Protein AF-A0A847FXC8-F1 (afdb_monomer)

Structure (mmCIF, N/CA/C/O backbone):
data_AF-A0A847FXC8-F1
#
_entry.id   AF-A0A847FXC8-F1
#
loop_
_atom_site.group_PDB
_atom_site.id
_atom_site.type_symbol
_atom_site.label_atom_id
_atom_site.label_alt_id
_atom_site.label_comp_id
_atom_site.label_asym_id
_atom_site.label_entity_id
_atom_site.label_seq_id
_atom_site.pdbx_PDB_ins_code
_atom_site.Cartn_x
_atom_site.Cartn_y
_atom_site.Cartn_z
_atom_site.occupancy
_atom_site.B_iso_or_equiv
_atom_site.auth_seq_id
_atom_site.auth_comp_id
_atom_site.auth_asym_id
_atom_site.auth_atom_id
_atom_site.pdbx_PDB_model_num
ATOM 1 N N . MET A 1 1 ? -12.810 2.278 -0.268 1.00 79.56 1 MET A N 1
ATOM 2 C CA . MET A 1 1 ? -11.957 2.961 -1.265 1.00 79.56 1 MET A CA 1
ATOM 3 C C . MET A 1 1 ? -10.796 3.685 -0.591 1.00 79.56 1 MET A C 1
ATOM 5 O O . MET A 1 1 ? -11.018 4.278 0.457 1.00 79.56 1 MET A O 1
ATOM 9 N N . VAL A 1 2 ? -9.585 3.618 -1.155 1.00 85.75 2 VAL A N 1
ATOM 10 C CA . VAL A 1 2 ? -8.361 4.348 -0.768 1.00 85.75 2 VAL A CA 1
ATOM 11 C C . VAL A 1 2 ? -7.643 4.861 -2.014 1.00 85.75 2 VAL A C 1
ATOM 13 O O . VAL A 1 2 ? -7.583 4.169 -3.032 1.00 85.75 2 VAL A O 1
ATOM 16 N N . GLN A 1 3 ? -7.097 6.077 -1.945 1.00 88.88 3 GLN A N 1
ATOM 17 C CA . GLN A 1 3 ? -6.269 6.629 -3.017 1.00 88.88 3 GLN A CA 1
ATOM 18 C C . GLN A 1 3 ? -4.795 6.345 -2.726 1.00 88.88 3 GLN A C 1
ATOM 20 O O . GLN A 1 3 ? -4.249 6.822 -1.733 1.00 88.88 3 GLN A O 1
ATOM 25 N N . VAL A 1 4 ? -4.131 5.622 -3.622 1.00 88.94 4 VAL A N 1
ATOM 26 C CA . VAL A 1 4 ? -2.702 5.328 -3.518 1.00 88.94 4 VAL A CA 1
ATOM 27 C C . VAL A 1 4 ? -1.946 6.130 -4.568 1.00 88.94 4 VAL A C 1
ATOM 29 O O . VAL A 1 4 ? -2.323 6.193 -5.742 1.00 88.94 4 VAL A O 1
ATOM 32 N N . ARG A 1 5 ? -0.861 6.766 -4.123 1.00 90.31 5 ARG A N 1
ATOM 33 C CA . 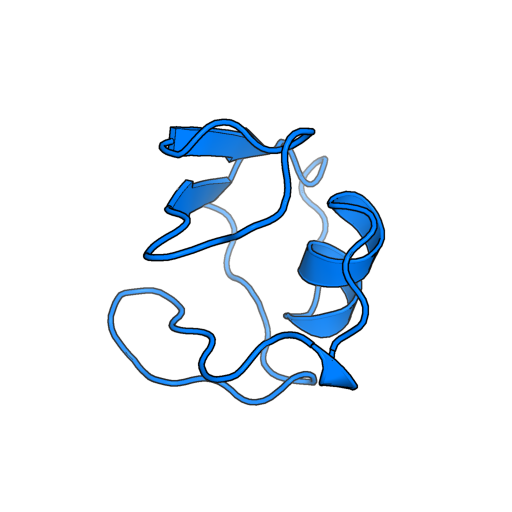ARG A 1 5 ? 0.063 7.510 -4.978 1.00 90.31 5 ARG A CA 1
ATOM 34 C C . ARG A 1 5 ? 1.429 6.866 -4.910 1.00 90.31 5 ARG A C 1
ATOM 36 O O . ARG A 1 5 ? 1.968 6.673 -3.822 1.00 90.31 5 ARG A O 1
ATOM 43 N N . VAL A 1 6 ? 1.976 6.564 -6.076 1.00 88.94 6 VAL A N 1
ATOM 44 C CA . VAL A 1 6 ? 3.261 5.890 -6.214 1.00 88.94 6 VAL A CA 1
ATOM 45 C C . VAL A 1 6 ? 4.275 6.887 -6.771 1.00 88.94 6 VAL A C 1
ATOM 47 O O . VAL A 1 6 ? 4.042 7.521 -7.800 1.00 88.94 6 VAL A O 1
ATOM 50 N N . TYR A 1 7 ? 5.400 7.042 -6.076 1.00 86.00 7 TYR A N 1
ATOM 51 C CA . TYR A 1 7 ? 6.463 7.984 -6.428 1.00 86.00 7 TYR A CA 1
ATOM 52 C C . TYR A 1 7 ? 7.758 7.233 -6.709 1.00 86.00 7 TYR A C 1
ATOM 54 O O . TYR A 1 7 ? 8.129 6.359 -5.932 1.00 86.00 7 TYR A O 1
ATOM 62 N N . ASN A 1 8 ? 8.462 7.618 -7.780 1.00 80.38 8 ASN A N 1
ATOM 63 C CA . ASN A 1 8 ? 9.763 7.052 -8.167 1.00 80.38 8 ASN A CA 1
ATOM 64 C C . ASN A 1 8 ? 9.789 5.513 -8.223 1.00 80.38 8 ASN A C 1
ATOM 66 O O . ASN A 1 8 ? 10.817 4.908 -7.935 1.00 80.38 8 ASN A O 1
ATOM 70 N N . ALA A 1 9 ? 8.662 4.883 -8.552 1.00 75.00 9 ALA A N 1
ATOM 71 C CA . ALA A 1 9 ? 8.603 3.438 -8.673 1.00 75.00 9 ALA A CA 1
ATOM 72 C C . ALA A 1 9 ? 9.165 2.972 -10.011 1.00 75.00 9 ALA A C 1
ATOM 74 O O . ALA A 1 9 ? 8.841 3.531 -11.058 1.00 75.00 9 ALA A O 1
ATOM 75 N N . GLU A 1 10 ? 9.931 1.888 -9.956 1.00 80.12 10 GLU A N 1
ATOM 76 C CA . GLU A 1 10 ? 10.335 1.103 -11.127 1.00 80.12 10 GLU A CA 1
ATOM 77 C C . GLU A 1 10 ? 9.318 -0.017 -11.436 1.00 80.12 10 GLU A C 1
ATOM 79 O O . GLU A 1 10 ? 9.524 -0.828 -12.334 1.00 80.12 10 GLU A O 1
ATOM 84 N N . TRP A 1 11 ? 8.195 -0.062 -10.707 1.00 85.94 11 TRP A N 1
ATOM 85 C CA . TRP A 1 11 ? 7.126 -1.042 -10.895 1.00 85.94 11 TRP A CA 1
ATOM 86 C C . TRP A 1 11 ? 6.268 -0.701 -12.120 1.00 85.94 11 TRP A C 1
ATOM 88 O O . TRP A 1 11 ? 5.319 0.080 -12.035 1.00 85.94 11 TRP A O 1
ATOM 98 N N . GLU A 1 12 ? 6.584 -1.318 -13.260 1.00 83.75 12 GLU A N 1
ATOM 99 C CA . GLU A 1 12 ? 5.894 -1.101 -14.543 1.00 83.75 12 GLU A CA 1
ATOM 100 C C . GLU A 1 12 ? 4.386 -1.414 -14.498 1.00 83.75 12 GLU A C 1
ATOM 102 O O . GLU A 1 12 ? 3.615 -0.874 -15.293 1.00 83.75 12 GLU A O 1
ATOM 107 N N . HIS A 1 13 ? 3.949 -2.277 -13.573 1.00 84.38 13 HIS A N 1
ATOM 108 C CA . HIS A 1 13 ? 2.552 -2.697 -13.440 1.00 84.38 13 HIS A CA 1
ATOM 109 C C . HIS A 1 13 ? 1.672 -1.724 -12.646 1.00 84.38 13 HIS A C 1
ATOM 111 O O . HIS A 1 13 ? 0.452 -1.893 -12.640 1.00 84.38 13 HIS A O 1
ATOM 117 N N . LEU A 1 14 ? 2.251 -0.714 -11.986 1.00 85.81 14 LEU A N 1
ATOM 118 C CA . LEU A 1 14 ? 1.505 0.225 -11.149 1.00 85.81 14 LEU A CA 1
ATOM 119 C C . LEU A 1 14 ? 1.330 1.584 -11.820 1.00 85.81 14 LEU A C 1
ATOM 121 O O . LEU A 1 14 ? 2.284 2.268 -12.187 1.00 85.81 14 LEU A O 1
ATOM 125 N N . ALA A 1 15 ? 0.074 2.022 -11.907 1.00 84.31 15 ALA A N 1
ATOM 126 C CA . ALA A 1 15 ? -0.231 3.394 -12.276 1.00 84.31 15 ALA A CA 1
ATOM 127 C C . ALA A 1 15 ? 0.177 4.357 -11.138 1.0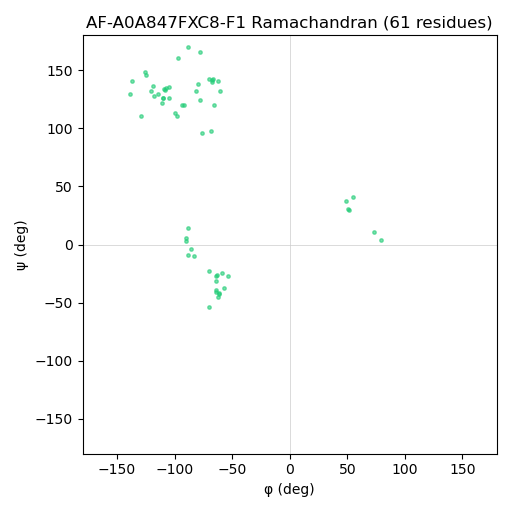0 84.31 15 ALA A C 1
ATOM 129 O O . ALA A 1 15 ? -0.043 4.048 -9.967 1.00 84.31 15 ALA A O 1
ATOM 130 N N . PRO A 1 16 ? 0.698 5.560 -11.448 1.00 82.81 16 PRO A N 1
ATOM 131 C CA . PRO A 1 16 ? 1.157 6.503 -10.425 1.00 82.81 16 PRO A CA 1
ATOM 132 C C . PRO A 1 16 ? 0.046 7.008 -9.493 1.00 82.81 16 PRO A C 1
ATOM 134 O O . PRO A 1 16 ? 0.323 7.399 -8.361 1.00 82.81 16 PRO A O 1
ATOM 137 N N . ASN A 1 17 ? -1.203 7.012 -9.960 1.00 86.19 17 ASN A N 1
ATOM 138 C CA . ASN A 1 17 ? -2.382 7.329 -9.163 1.00 86.19 17 ASN A CA 1
ATOM 139 C C . ASN A 1 17 ? -3.390 6.206 -9.365 1.00 86.19 17 ASN A C 1
ATOM 141 O O . ASN A 1 17 ? -3.944 6.075 -10.457 1.00 86.19 17 ASN A O 1
ATOM 145 N N . LEU A 1 18 ? -3.612 5.414 -8.326 1.00 88.06 18 LEU A N 1
ATOM 146 C CA . LEU A 1 18 ? -4.538 4.294 -8.366 1.00 88.06 18 LEU A CA 1
ATOM 147 C C . LEU A 1 18 ? -5.545 4.408 -7.228 1.00 88.06 18 LEU A C 1
ATOM 149 O O . LEU A 1 18 ? -5.266 4.940 -6.152 1.00 88.06 18 LEU A O 1
ATOM 153 N N . GLU A 1 19 ? -6.737 3.918 -7.508 1.00 87.12 19 GLU A N 1
ATOM 154 C CA . GLU A 1 19 ? -7.832 3.838 -6.564 1.00 87.12 19 GLU A CA 1
ATOM 155 C C . GLU A 1 19 ? -8.048 2.364 -6.258 1.00 87.12 19 GLU A C 1
ATOM 157 O O . GLU A 1 19 ? -8.244 1.561 -7.171 1.00 87.12 19 GLU A O 1
ATOM 162 N N . LEU A 1 20 ? -7.942 2.006 -4.984 1.00 84.06 20 LEU A N 1
ATOM 163 C CA . LEU A 1 20 ? -8.118 0.637 -4.534 1.00 84.06 20 LEU A CA 1
ATOM 164 C C . LEU A 1 20 ? -9.360 0.577 -3.655 1.00 84.06 20 LEU A C 1
ATOM 166 O O . LEU A 1 20 ? -9.499 1.365 -2.716 1.00 84.06 20 LEU A O 1
ATOM 170 N N . ASP A 1 21 ? -10.266 -0.354 -3.931 1.00 82.38 21 ASP A N 1
ATOM 171 C CA . ASP A 1 21 ? -11.333 -0.645 -2.986 1.00 82.38 21 ASP A CA 1
ATOM 172 C C . ASP A 1 21 ? -10.908 -1.774 -2.050 1.00 82.38 21 ASP A C 1
ATOM 174 O O . ASP A 1 21 ? -10.599 -2.874 -2.490 1.00 82.38 21 ASP A O 1
ATOM 178 N N . LEU A 1 22 ? -10.883 -1.476 -0.752 1.00 74.50 22 LEU A N 1
ATOM 179 C CA . LEU A 1 22 ? -10.579 -2.437 0.310 1.00 74.50 22 LEU A CA 1
ATOM 180 C C . LEU A 1 22 ? -11.845 -3.168 0.792 1.00 74.50 22 LEU A C 1
ATOM 182 O O . LEU A 1 22 ? -11.848 -3.726 1.882 1.00 74.50 22 LEU A O 1
ATOM 186 N N . GLU A 1 23 ? -12.947 -3.089 0.037 1.00 74.88 23 GLU A N 1
ATOM 187 C CA . GLU A 1 23 ? -14.246 -3.716 0.343 1.00 74.88 23 GLU A CA 1
ATOM 188 C C . GLU A 1 23 ? -14.777 -3.407 1.762 1.00 74.88 23 GLU A C 1
ATOM 190 O O . GLU A 1 23 ? -15.493 -4.195 2.377 1.00 74.88 23 GLU A O 1
ATOM 195 N N . GLY A 1 24 ? -14.422 -2.240 2.309 1.00 64.81 24 GLY A N 1
ATOM 196 C CA . GLY A 1 24 ? -14.799 -1.837 3.669 1.00 64.81 24 GLY A CA 1
ATOM 197 C C . GLY A 1 24 ? -14.043 -2.563 4.788 1.00 64.81 24 GLY A C 1
ATOM 198 O O . GLY A 1 24 ? -14.426 -2.432 5.950 1.00 64.81 24 GLY A O 1
ATOM 199 N N . GLN A 1 25 ? -12.981 -3.307 4.473 1.00 63.09 25 GLN A N 1
ATOM 200 C CA . GLN A 1 25 ? -12.107 -3.913 5.470 1.00 63.09 25 GLN A CA 1
ATOM 201 C C . GLN A 1 25 ? -11.093 -2.892 5.999 1.00 63.09 25 GLN A C 1
ATOM 203 O O . GLN A 1 25 ? -10.412 -2.207 5.232 1.00 63.09 25 GLN A O 1
ATOM 208 N N . GLU A 1 26 ? -10.965 -2.821 7.325 1.00 69.94 26 GLU A N 1
ATOM 209 C CA . GLU A 1 26 ? -9.816 -2.193 7.980 1.00 69.94 26 GLU A CA 1
ATOM 210 C C . GLU A 1 26 ? -8.586 -3.075 7.718 1.00 69.94 26 GLU A C 1
ATOM 212 O O . GLU A 1 26 ? -8.404 -4.114 8.351 1.00 69.94 26 GLU A O 1
ATOM 217 N N . GLY A 1 27 ? -7.788 -2.699 6.719 1.00 84.19 27 GLY A N 1
ATOM 218 C CA . GLY A 1 27 ? -6.525 -3.354 6.385 1.00 84.19 27 GLY A CA 1
ATOM 219 C C . GLY A 1 27 ? -5.332 -2.627 6.997 1.00 84.19 27 GLY A C 1
ATOM 220 O O . GLY A 1 27 ? -5.409 -1.450 7.354 1.00 84.19 27 GLY A O 1
ATOM 221 N N . THR A 1 28 ? -4.206 -3.318 7.104 1.00 92.00 28 THR A N 1
ATOM 222 C CA . THR A 1 28 ? -2.916 -2.710 7.445 1.00 92.00 28 THR A CA 1
ATOM 223 C C . THR A 1 28 ? -2.189 -2.220 6.193 1.00 92.00 28 THR A C 1
ATOM 225 O O . THR A 1 28 ? -2.560 -2.535 5.059 1.00 92.00 28 THR A O 1
ATOM 228 N N . VAL A 1 29 ? -1.110 -1.460 6.378 1.00 92.44 29 VAL A N 1
ATOM 229 C CA . VAL A 1 29 ? -0.210 -1.098 5.274 1.00 92.44 29 VAL A CA 1
ATOM 230 C C . VAL A 1 29 ? 0.348 -2.348 4.581 1.00 92.44 29 VAL A C 1
ATOM 232 O O . VAL A 1 29 ? 0.464 -2.358 3.359 1.00 92.44 29 VAL A O 1
ATOM 235 N N . ALA A 1 30 ? 0.654 -3.416 5.321 1.00 92.19 30 ALA A N 1
ATOM 236 C CA . ALA A 1 30 ? 1.109 -4.680 4.744 1.00 92.19 30 ALA A CA 1
ATOM 237 C C . ALA A 1 30 ? 0.057 -5.307 3.818 1.00 92.19 30 ALA A C 1
ATOM 239 O O . ALA A 1 30 ? 0.398 -5.748 2.721 1.00 92.19 30 ALA A O 1
ATOM 240 N N . ASP A 1 31 ? -1.215 -5.292 4.223 1.00 89.69 31 ASP A N 1
ATOM 241 C CA . ASP A 1 31 ? -2.315 -5.807 3.402 1.00 89.69 31 ASP A CA 1
ATOM 242 C C . ASP A 1 31 ? -2.479 -4.986 2.116 1.00 89.69 31 ASP A C 1
ATOM 244 O O . ASP A 1 31 ? -2.669 -5.544 1.034 1.00 89.69 31 ASP A O 1
ATOM 248 N N . LEU A 1 32 ? -2.326 -3.659 2.211 1.00 90.12 32 LEU A N 1
ATOM 249 C CA . LEU A 1 32 ? -2.356 -2.765 1.054 1.00 90.12 32 LEU A CA 1
ATOM 250 C C . LEU A 1 32 ? -1.223 -3.078 0.066 1.00 90.12 32 LEU A C 1
ATOM 252 O O . LEU A 1 32 ? -1.459 -3.153 -1.138 1.00 90.12 32 LEU A O 1
ATOM 256 N N . LEU A 1 33 ? 0.001 -3.279 0.558 1.00 91.44 33 LEU A N 1
ATOM 257 C CA . LEU A 1 33 ? 1.139 -3.642 -0.290 1.00 91.44 33 LEU A CA 1
ATOM 258 C C . LEU A 1 33 ? 0.934 -5.011 -0.947 1.00 91.44 33 LEU A C 1
ATOM 260 O O . LEU A 1 33 ? 1.180 -5.155 -2.144 1.00 91.44 33 LEU A O 1
ATOM 264 N N . ALA A 1 34 ? 0.405 -5.987 -0.206 1.00 90.44 34 ALA A N 1
ATOM 265 C CA . ALA A 1 34 ? 0.078 -7.302 -0.744 1.00 90.44 34 ALA A CA 1
ATOM 266 C C . ALA A 1 34 ? -0.975 -7.222 -1.864 1.00 90.44 34 ALA A C 1
ATOM 268 O O . ALA A 1 34 ? -0.813 -7.870 -2.899 1.00 90.44 34 ALA A O 1
ATOM 269 N N . ALA A 1 35 ? -2.006 -6.384 -1.702 1.00 88.69 35 ALA A N 1
ATOM 270 C CA . ALA A 1 35 ? -3.027 -6.143 -2.726 1.00 88.69 35 ALA A CA 1
ATOM 271 C C . ALA A 1 35 ? -2.459 -5.495 -4.003 1.00 88.69 35 ALA A C 1
ATOM 273 O O . ALA A 1 35 ? -2.988 -5.701 -5.093 1.00 88.69 35 ALA A O 1
ATOM 274 N N . LEU A 1 36 ? -1.363 -4.742 -3.880 1.00 89.06 36 LEU A N 1
ATOM 275 C CA . LEU A 1 36 ? -0.632 -4.139 -5.000 1.00 89.06 36 LEU A CA 1
ATOM 276 C C . LEU A 1 36 ? 0.475 -5.044 -5.562 1.00 89.06 36 LEU A C 1
ATOM 278 O O . LEU A 1 36 ? 1.195 -4.639 -6.478 1.00 89.06 36 LEU A O 1
ATOM 282 N N . HIS A 1 37 ? 0.606 -6.261 -5.025 1.00 90.81 37 HIS A N 1
ATOM 283 C CA . HIS A 1 37 ? 1.679 -7.199 -5.341 1.00 90.81 37 HIS A CA 1
ATOM 284 C C . HIS A 1 37 ? 3.077 -6.595 -5.137 1.00 90.81 37 HIS A C 1
ATOM 286 O O . HIS A 1 37 ? 3.976 -6.803 -5.950 1.00 90.81 37 HIS A O 1
ATOM 292 N N . LEU A 1 38 ? 3.246 -5.830 -4.057 1.00 90.38 38 LEU A N 1
ATOM 293 C CA . LEU A 1 38 ? 4.509 -5.213 -3.666 1.00 90.38 38 LEU A CA 1
ATOM 294 C C . LEU A 1 38 ? 5.137 -5.950 -2.488 1.00 90.38 38 LEU A C 1
ATOM 296 O O . LEU A 1 38 ? 4.465 -6.240 -1.497 1.00 90.38 38 LEU A O 1
ATOM 300 N N . ASP A 1 39 ? 6.443 -6.196 -2.575 1.00 90.44 39 ASP A N 1
ATOM 301 C CA . ASP A 1 39 ? 7.228 -6.642 -1.429 1.00 90.44 39 ASP A CA 1
ATOM 302 C C . ASP A 1 39 ? 7.524 -5.433 -0.521 1.00 90.44 39 ASP A C 1
ATOM 304 O O . ASP A 1 39 ? 8.105 -4.444 -0.983 1.00 90.44 39 ASP A O 1
ATOM 308 N N . PRO A 1 40 ? 7.172 -5.476 0.778 1.00 91.00 40 PRO A N 1
ATOM 309 C CA . PRO A 1 40 ? 7.541 -4.431 1.727 1.00 91.00 40 PRO A CA 1
ATOM 310 C C . PRO A 1 40 ? 9.041 -4.114 1.777 1.00 91.00 40 PR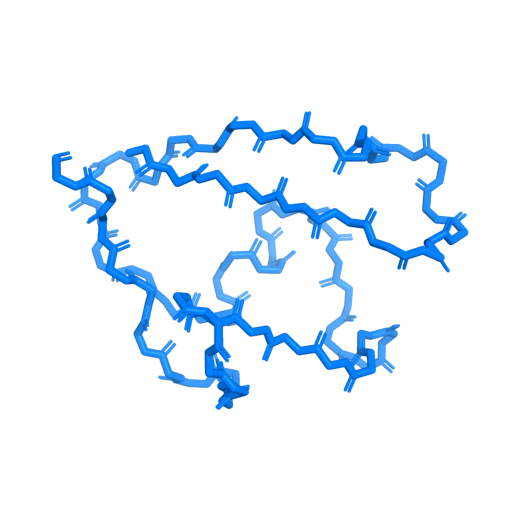O A C 1
ATOM 312 O O . PRO A 1 40 ? 9.401 -2.987 2.105 1.00 91.00 40 PRO A O 1
ATOM 315 N N . ALA A 1 41 ? 9.920 -5.068 1.453 1.00 90.75 41 ALA A N 1
ATOM 316 C CA . ALA A 1 41 ? 11.365 -4.850 1.394 1.00 90.75 41 ALA A CA 1
ATOM 317 C C . ALA A 1 41 ? 11.800 -3.963 0.212 1.00 90.75 41 ALA A C 1
ATOM 319 O O . ALA A 1 41 ? 12.861 -3.341 0.273 1.00 90.75 41 ALA A O 1
ATOM 320 N N . GLU A 1 42 ? 10.987 -3.881 -0.843 1.00 89.38 42 GLU A N 1
ATOM 321 C CA . GLU A 1 42 ? 11.210 -3.005 -2.000 1.00 89.38 42 GLU A CA 1
ATOM 322 C C . GLU A 1 42 ? 10.595 -1.610 -1.800 1.00 89.38 42 GLU A C 1
ATOM 324 O O . GLU A 1 42 ? 10.843 -0.690 -2.582 1.00 89.38 42 GLU A O 1
ATOM 329 N N . VAL A 1 43 ? 9.804 -1.422 -0.739 1.00 89.88 43 VAL A N 1
ATOM 330 C CA . VAL A 1 43 ? 9.110 -0.166 -0.448 1.00 89.88 43 VAL A CA 1
ATOM 331 C C . VAL A 1 43 ? 9.880 0.627 0.606 1.00 89.88 43 VAL A C 1
ATOM 333 O O . VAL A 1 43 ? 9.955 0.251 1.771 1.00 89.88 43 VAL A O 1
ATOM 336 N N . GLY A 1 44 ? 10.428 1.778 0.210 1.00 90.00 44 GLY A N 1
ATOM 337 C CA . GLY A 1 44 ? 11.216 2.617 1.120 1.00 90.00 44 GLY A CA 1
ATOM 338 C C . GLY A 1 44 ? 10.388 3.308 2.210 1.00 90.00 44 GLY A C 1
ATOM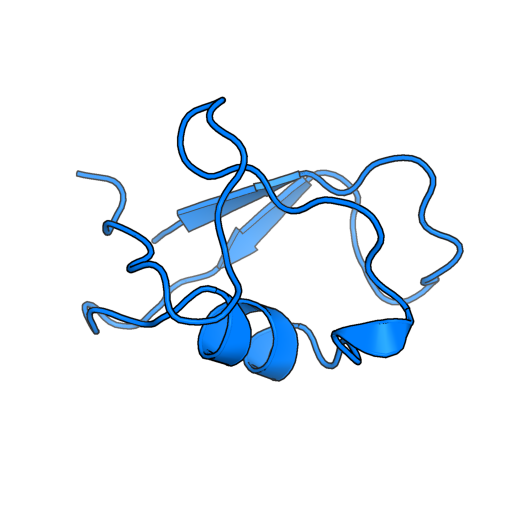 339 O O . GLY A 1 44 ? 10.708 3.215 3.394 1.00 90.00 44 GLY A O 1
ATOM 340 N N . ILE A 1 45 ? 9.342 4.046 1.822 1.00 91.69 45 ILE A N 1
ATOM 341 C CA . ILE A 1 45 ? 8.495 4.818 2.743 1.00 91.69 45 ILE A CA 1
ATOM 342 C C . ILE A 1 45 ? 7.036 4.666 2.323 1.00 91.69 45 ILE A C 1
ATOM 344 O O . ILE A 1 45 ? 6.691 4.939 1.175 1.00 91.69 45 ILE A O 1
ATOM 348 N N . VAL A 1 46 ? 6.174 4.317 3.280 1.00 93.31 46 VAL A N 1
ATOM 349 C CA . VAL A 1 46 ? 4.719 4.431 3.138 1.00 93.31 46 VAL A CA 1
ATOM 350 C C . VAL A 1 46 ? 4.217 5.559 4.025 1.00 93.31 46 VAL A C 1
ATOM 352 O O . VAL A 1 46 ? 4.585 5.660 5.198 1.00 93.31 46 VAL A O 1
ATOM 355 N N . THR A 1 47 ? 3.354 6.405 3.467 1.00 93.44 47 THR A N 1
ATOM 356 C CA . THR A 1 47 ? 2.637 7.434 4.218 1.00 93.44 47 THR A CA 1
ATOM 357 C C . THR A 1 47 ? 1.135 7.237 4.101 1.00 93.44 47 THR A C 1
ATOM 359 O O . THR A 1 47 ? 0.627 7.124 2.988 1.00 93.44 47 THR A O 1
ATOM 362 N N . VAL A 1 48 ? 0.430 7.279 5.227 1.00 91.50 48 VAL A N 1
ATOM 363 C CA . VAL A 1 48 ? -1.036 7.285 5.302 1.00 91.50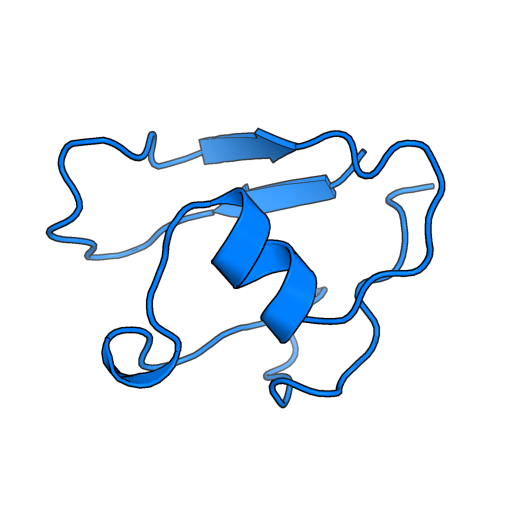 48 VAL A CA 1
ATOM 364 C C . VAL A 1 48 ? -1.464 8.674 5.770 1.00 91.50 48 VAL A C 1
ATOM 366 O O . VAL A 1 48 ? -0.927 9.179 6.756 1.00 91.50 48 VAL A O 1
ATOM 369 N N . ASP A 1 49 ? -2.346 9.337 5.019 1.00 89.44 49 ASP A N 1
ATOM 370 C CA . ASP A 1 49 ? -2.796 10.717 5.279 1.00 89.44 49 ASP A CA 1
ATOM 371 C C . ASP A 1 49 ? -1.648 11.716 5.538 1.00 89.44 49 ASP A C 1
ATOM 373 O O . ASP A 1 49 ? -1.722 12.613 6.379 1.00 89.44 49 ASP A O 1
ATOM 377 N N . GLY A 1 50 ? -0.539 11.544 4.809 1.00 90.12 50 GLY A N 1
ATOM 378 C CA . GLY A 1 50 ? 0.646 12.404 4.895 1.00 90.12 50 GLY A CA 1
ATOM 379 C C . GLY A 1 50 ? 1.572 12.124 6.083 1.00 90.12 50 GLY A C 1
ATOM 380 O O . GLY A 1 50 ? 2.570 12.826 6.251 1.00 90.12 50 GLY A O 1
ATOM 381 N N . ARG A 1 51 ? 1.296 11.099 6.895 1.00 93.12 51 ARG A N 1
ATOM 382 C CA . ARG A 1 51 ? 2.166 10.658 7.990 1.00 93.12 51 ARG A CA 1
ATOM 383 C C . ARG A 1 51 ? 2.839 9.337 7.632 1.00 93.12 51 ARG A C 1
ATOM 385 O O . ARG A 1 51 ? 2.179 8.425 7.155 1.00 93.12 51 ARG A O 1
ATOM 392 N N . GLN A 1 52 ? 4.144 9.225 7.883 1.00 94.81 52 GLN A N 1
ATOM 393 C CA . GLN A 1 52 ? 4.858 7.957 7.726 1.00 94.81 52 GLN A CA 1
ATOM 394 C C . GLN A 1 52 ? 4.270 6.892 8.654 1.00 94.81 52 GLN A C 1
ATOM 396 O O . GLN A 1 52 ? 4.090 7.138 9.849 1.00 94.81 52 GLN A O 1
ATOM 401 N N . SER A 1 53 ? 4.015 5.716 8.092 1.00 95.06 53 SER A N 1
ATOM 402 C CA . SER A 1 53 ? 3.331 4.615 8.761 1.00 95.06 53 SER A CA 1
ATOM 403 C C . SER A 1 53 ? 4.174 3.346 8.723 1.00 95.06 53 SER A C 1
ATOM 405 O O . SER A 1 53 ? 4.911 3.101 7.768 1.00 95.06 53 SER A O 1
ATOM 407 N N . ALA A 1 54 ? 4.073 2.548 9.784 1.00 94.50 54 ALA A N 1
ATOM 408 C CA . ALA A 1 54 ? 4.638 1.206 9.832 1.00 94.50 54 ALA A CA 1
ATOM 409 C C . ALA A 1 54 ? 3.754 0.215 9.056 1.00 94.50 54 ALA A C 1
ATOM 411 O O . ALA A 1 54 ? 2.608 0.523 8.732 1.00 94.50 54 ALA A O 1
ATOM 412 N N . LEU A 1 55 ? 4.281 -0.976 8.763 1.00 92.81 55 LEU A N 1
ATOM 413 C CA . LEU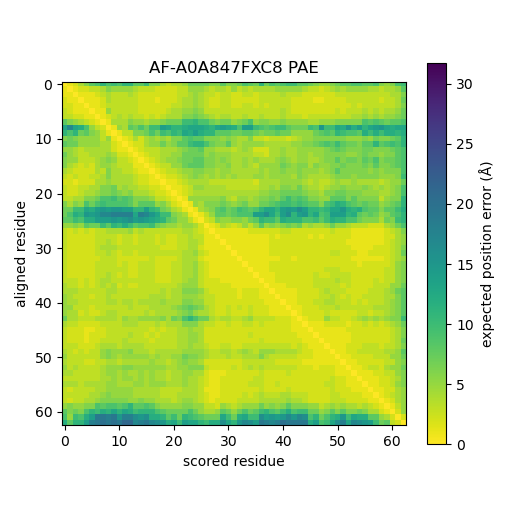 A 1 55 ? 3.568 -2.000 7.989 1.00 92.81 55 LEU A CA 1
ATOM 414 C C . LEU A 1 55 ? 2.310 -2.526 8.696 1.00 92.81 55 LEU A C 1
ATOM 416 O O . LEU A 1 55 ? 1.336 -2.869 8.040 1.00 92.81 55 LEU A O 1
ATOM 420 N N . ASP A 1 56 ? 2.324 -2.562 10.024 1.00 93.56 56 ASP A N 1
ATOM 421 C CA . ASP A 1 56 ? 1.207 -2.963 10.880 1.00 93.56 56 ASP A CA 1
ATOM 422 C C . ASP A 1 56 ? 0.237 -1.811 11.185 1.00 93.56 56 ASP A C 1
ATOM 424 O O . ASP A 1 56 ? -0.790 -2.019 11.831 1.00 93.56 56 ASP A O 1
ATOM 428 N N . ALA A 1 57 ? 0.539 -0.592 10.727 1.00 92.06 57 ALA A N 1
ATOM 429 C CA . ALA A 1 57 ? -0.342 0.543 10.935 1.00 92.06 57 ALA A CA 1
ATOM 430 C C . ALA A 1 57 ? -1.644 0.362 10.135 1.00 92.06 57 ALA A C 1
ATOM 432 O O . ALA A 1 57 ? -1.598 -0.071 8.977 1.00 92.06 57 ALA A O 1
ATOM 433 N N . PRO A 1 58 ? -2.798 0.727 10.718 1.00 90.38 58 PRO A N 1
ATOM 434 C CA . PRO A 1 58 ? -4.071 0.650 10.022 1.00 90.38 58 PRO A CA 1
ATOM 435 C C . PRO A 1 58 ? -4.128 1.664 8.876 1.00 90.38 58 PRO A C 1
ATOM 437 O O . PRO A 1 58 ? -3.674 2.805 9.009 1.00 90.38 58 PRO A O 1
ATOM 440 N N . VAL A 1 59 ? -4.730 1.251 7.765 1.00 87.88 59 VAL A N 1
ATOM 441 C CA . VAL A 1 59 ? -5.107 2.119 6.652 1.00 87.88 59 VAL A CA 1
ATOM 442 C C . VAL A 1 59 ? -6.589 2.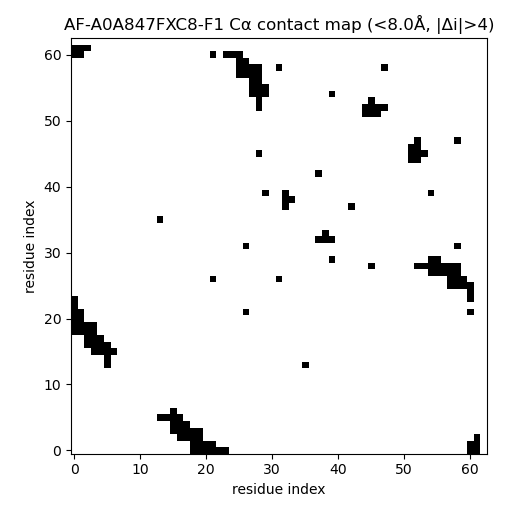457 6.827 1.00 87.88 59 VAL A C 1
ATOM 444 O O . VAL A 1 59 ? -7.434 1.570 6.693 1.00 87.88 59 VAL A O 1
ATOM 447 N N . PRO A 1 60 ? -6.934 3.711 7.159 1.00 80.19 60 PRO A N 1
ATOM 448 C CA . PRO A 1 60 ? -8.322 4.102 7.305 1.00 80.19 60 PRO A CA 1
ATOM 449 C C . PRO A 1 60 ? -9.022 4.044 5.938 1.00 80.19 60 PRO A C 1
ATOM 451 O O . PRO A 1 60 ? -8.425 4.413 4.921 1.00 80.19 60 PRO A O 1
ATOM 454 N N . PRO A 1 61 ? -10.291 3.608 5.881 1.00 72.44 61 PRO A N 1
ATOM 455 C CA . PRO A 1 61 ? -11.082 3.772 4.672 1.00 72.44 61 PRO A CA 1
ATOM 456 C C . PRO A 1 61 ? -11.237 5.269 4.376 1.00 72.44 61 PRO A C 1
ATOM 458 O O . PRO A 1 61 ? -11.446 6.068 5.292 1.00 72.44 61 PRO A O 1
ATOM 461 N N . THR A 1 62 ? -11.163 5.661 3.101 1.00 64.38 62 THR A N 1
ATOM 462 C CA . THR A 1 62 ? -11.551 7.029 2.727 1.00 64.38 62 THR A CA 1
ATOM 463 C C . THR A 1 62 ? -13.050 7.163 2.984 1.00 64.38 62 THR A C 1
ATOM 465 O O . THR A 1 62 ? -13.830 6.369 2.451 1.00 64.38 62 THR A O 1
ATOM 468 N N . GLY A 1 63 ? -13.420 8.099 3.861 1.00 52.94 63 GLY A N 1
ATOM 469 C CA . GLY A 1 63 ? -14.810 8.435 4.185 1.00 52.94 63 GLY A CA 1
ATOM 470 C C . GLY A 1 63 ? -15.490 9.279 3.120 1.00 52.94 63 GLY A C 1
ATOM 471 O O . GLY A 1 63 ? -14.773 9.976 2.366 1.00 52.94 63 GLY A O 1
#

Foldseek 3Di:
DDWDADDPDPPPPDDRIDDDDPVPDFDFLLVVCVVVVHDPVSDDFDDAPNHTDDRRHTRDDDD

pLDDT: mean 85.75, std 8.54, range [52.94, 95.06]

Radius of gyration: 10.96 Å; Cα contacts (8 Å, 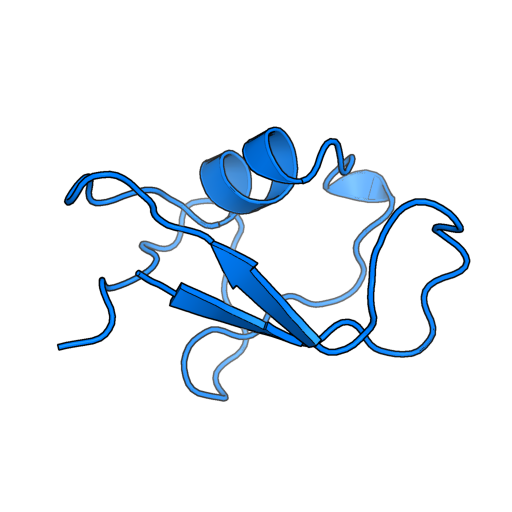|Δi|>4): 77; chains: 1; bounding box: 26×20×26 Å

Mean predicted aligned error: 4.38 Å

Secondary structure (DSSP, 8-state):
-EEEE--S---TTS-SEEEE--TT--EEHHHHHHHTT--GGG----EETTEE--TTSEEPPP-

Sequence (63 aa):
MVQVRVYNAEWEHLAPNLELDLEGQEGTVADLLAALHLDPAEVGIVTVDGRQSALDAPVPPTG

Solvent-accessible surface area (backb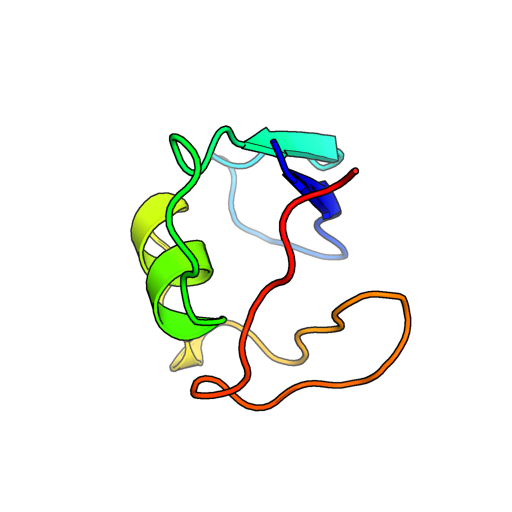one atoms only — not comparable to full-atom values): 4110 Å² total; per-residue (Å²): 65,42,82,47,76,58,73,93,69,87,56,86,89,58,63,52,72,40,78,46,72,54,85,83,53,86,39,29,42,48,53,52,33,52,76,68,74,46,59,71,90,78,52,89,80,52,63,58,99,86,38,81,52,57,55,84,37,75,44,76,70,61,126

Nearest PDB structures (foldseek):
  3vqi-assembly5_E  TM=6.546E-01  e=1.470E+00  Kluyveromyces marxianus
  6oq2-assembly1_D  TM=5.353E-01  e=1.805E+00  Homo sapiens
  2dyo-assembly1_A  TM=5.223E-01  e=2.541E+00  Saccharomyces cerevisiae
  8hm2-assembly2_B  TM=5.385E-01  e=4.393E+00  Bacteroides fragilis
  4jio-assembly3_U  TM=5.505E-01  e=6.184E+00  Homo sapiens